Protein AF-A0A2Z6LZ55-F1 (afdb_monomer_lite)

Organism: Trifolium subterraneum (NCBI:txid3900)

Secondary structure (DSSP, 8-state):
--HHHHHHHHHHHHHHHHHHHHHHHHHHHHHHHHHHHHH-TT-HHHHHHHHHHHHHHHH--TTS-HHHHHHHHHHHHHTSS--HHHHH-SS---TT---HHHHHHHHHHHHHHHTS-HHHHHHHHHHHHHH-

Radius of gyration: 16.46 Å; chains: 1; bounding box: 49×48×28 Å

Structure (mmCIF, N/CA/C/O backbone):
data_AF-A0A2Z6LZ55-F1
#
_entry.id   AF-A0A2Z6LZ55-F1
#
loop_
_atom_site.group_PDB
_atom_site.id
_atom_site.type_symbol
_atom_site.label_atom_id
_atom_site.label_alt_id
_atom_site.label_comp_id
_atom_site.label_asym_id
_atom_site.label_entity_id
_atom_site.label_seq_id
_atom_site.pdbx_PDB_ins_code
_atom_site.Cartn_x
_atom_site.Cartn_y
_atom_site.Cartn_z
_atom_site.occupancy
_atom_site.B_iso_or_equiv
_atom_site.auth_seq_id
_atom_site.auth_comp_id
_atom_site.auth_asym_id
_atom_site.auth_atom_id
_atom_site.pdbx_PDB_model_num
ATOM 1 N N . MET A 1 1 ? -33.186 29.631 0.008 1.00 52.09 1 MET A N 1
ATOM 2 C CA . MET A 1 1 ? -32.643 28.378 -0.569 1.00 52.09 1 MET A CA 1
ATOM 3 C C . MET A 1 1 ? -31.093 28.358 -0.646 1.00 52.09 1 MET A C 1
ATOM 5 O O . MET A 1 1 ? -30.566 27.965 -1.676 1.00 52.09 1 MET A O 1
ATOM 9 N N . PRO A 1 2 ? -30.317 28.738 0.395 1.00 52.59 2 PRO A N 1
ATOM 10 C CA . PRO A 1 2 ? -28.843 28.685 0.334 1.00 52.59 2 PRO A CA 1
ATOM 11 C C . PRO A 1 2 ? -28.241 27.287 0.588 1.00 52.59 2 PRO A C 1
ATOM 13 O O . PRO A 1 2 ? -27.125 27.020 0.159 1.00 52.59 2 PRO A O 1
ATOM 16 N N . GLY A 1 3 ? -28.974 26.372 1.236 1.00 55.31 3 GLY A N 1
ATOM 17 C CA . GLY A 1 3 ? -28.455 25.039 1.580 1.00 55.31 3 GLY A CA 1
ATOM 18 C C . GLY A 1 3 ? -28.219 24.117 0.380 1.00 55.31 3 GLY A C 1
ATOM 19 O O . GLY A 1 3 ? -27.266 23.349 0.394 1.00 55.31 3 GLY A O 1
ATOM 20 N N . LEU A 1 4 ? -29.031 24.237 -0.679 1.00 55.41 4 LEU A N 1
ATOM 21 C CA . LEU A 1 4 ? -28.982 23.337 -1.839 1.00 55.41 4 LEU A CA 1
ATOM 22 C C . LEU A 1 4 ? -27.686 23.502 -2.654 1.00 55.41 4 LEU A C 1
ATOM 24 O O . LEU A 1 4 ? -27.088 22.517 -3.081 1.00 55.41 4 LEU A O 1
ATOM 28 N N . TYR A 1 5 ? -27.229 24.748 -2.818 1.00 48.84 5 TYR A N 1
ATOM 29 C CA . TYR A 1 5 ? -25.990 25.081 -3.525 1.00 48.84 5 TYR A CA 1
ATOM 30 C C . TYR A 1 5 ? -24.748 24.619 -2.763 1.00 48.84 5 TYR A C 1
ATOM 32 O O . TYR A 1 5 ? -23.808 24.131 -3.383 1.00 48.84 5 TYR A O 1
ATOM 40 N N . LEU A 1 6 ? -24.769 24.709 -1.429 1.00 49.59 6 LEU A N 1
ATOM 41 C CA . LEU A 1 6 ? -23.680 24.224 -0.585 1.00 49.59 6 LEU A CA 1
ATOM 42 C C . LEU A 1 6 ? -23.550 22.697 -0.694 1.00 49.59 6 LEU A C 1
ATOM 44 O O . LEU A 1 6 ? -22.473 22.200 -0.990 1.00 49.59 6 LEU A O 1
ATOM 48 N N . THR A 1 7 ? -24.655 21.950 -0.589 1.00 60.56 7 THR A N 1
ATOM 49 C CA . THR A 1 7 ? -24.641 20.487 -0.784 1.00 60.56 7 THR A CA 1
ATOM 50 C C . THR A 1 7 ? -24.214 20.062 -2.187 1.00 60.56 7 THR A C 1
ATOM 52 O O . THR A 1 7 ? -23.556 19.037 -2.346 1.00 60.56 7 THR A O 1
ATOM 55 N N . MET A 1 8 ? -24.568 20.835 -3.217 1.00 59.75 8 MET A N 1
ATOM 56 C CA . MET A 1 8 ? -24.164 20.544 -4.592 1.00 59.75 8 MET A CA 1
ATOM 57 C C . MET A 1 8 ? -22.664 20.791 -4.795 1.00 59.75 8 MET A C 1
ATOM 59 O O . MET A 1 8 ? -21.995 19.980 -5.430 1.00 59.75 8 MET A O 1
ATOM 63 N N . PHE A 1 9 ? -22.128 21.863 -4.207 1.00 51.78 9 PHE A N 1
ATOM 64 C CA . PHE A 1 9 ? -20.701 22.175 -4.230 1.00 51.78 9 PHE A CA 1
ATOM 65 C C . PHE A 1 9 ? -19.873 21.120 -3.482 1.00 51.78 9 PHE A C 1
ATOM 67 O O . PHE A 1 9 ? -18.942 20.572 -4.062 1.00 51.78 9 PHE A O 1
ATOM 74 N N . GLU A 1 10 ? -20.272 20.745 -2.263 1.00 58.81 10 GLU A N 1
ATOM 75 C CA . GLU A 1 10 ? -19.655 19.652 -1.489 1.00 58.81 10 GLU A CA 1
ATOM 76 C C . GLU A 1 10 ? -19.688 18.321 -2.260 1.00 58.81 10 GLU A C 1
ATOM 78 O O . GLU A 1 10 ? -18.706 17.581 -2.306 1.00 58.81 10 GLU A O 1
ATOM 83 N N . SER A 1 11 ? -20.800 18.025 -2.945 1.00 64.44 11 SER A N 1
ATOM 84 C CA . SER A 1 11 ? -20.918 16.813 -3.758 1.00 64.44 11 SER A CA 1
ATOM 85 C C . SER A 1 11 ? -19.989 16.823 -4.974 1.00 64.44 11 SER A C 1
ATOM 87 O O . SER A 1 11 ? -19.464 15.767 -5.330 1.00 64.44 11 SER A O 1
ATOM 89 N N . ILE A 1 12 ? -19.816 17.970 -5.638 1.00 62.00 12 ILE A N 1
ATOM 90 C CA . ILE A 1 12 ? -18.920 18.118 -6.795 1.00 62.00 12 ILE A CA 1
ATOM 91 C C . ILE A 1 12 ? -17.461 18.047 -6.338 1.00 62.00 12 ILE A C 1
ATOM 93 O O . ILE A 1 12 ? -16.682 17.303 -6.929 1.00 62.00 12 ILE A O 1
ATOM 97 N N . MET A 1 13 ? -17.107 18.740 -5.255 1.00 59.06 13 MET A N 1
ATOM 98 C CA . MET A 1 13 ? -15.769 18.683 -4.662 1.00 59.06 13 MET A CA 1
ATOM 99 C C . MET A 1 13 ? -15.410 17.254 -4.244 1.00 59.06 13 MET A C 1
ATOM 101 O O . MET A 1 13 ? -14.381 16.738 -4.668 1.00 59.06 13 MET A O 1
ATOM 105 N N . GLY A 1 14 ? -16.318 16.548 -3.564 1.00 58.53 14 GLY A N 1
ATOM 106 C CA . GLY A 1 14 ? -16.105 15.147 -3.202 1.00 58.53 14 GLY A CA 1
ATOM 107 C C . GLY A 1 14 ? -16.018 14.192 -4.404 1.00 58.53 14 GLY A C 1
ATOM 108 O O . GLY A 1 14 ? -15.362 13.158 -4.318 1.00 58.53 14 GLY A O 1
ATOM 109 N N . GLN A 1 15 ? -16.660 14.494 -5.543 1.00 59.06 15 GLN A N 1
ATOM 110 C CA . GLN A 1 15 ? -16.469 13.730 -6.789 1.00 59.06 15 GLN A CA 1
ATOM 111 C C . GLN A 1 15 ? -15.071 13.959 -7.379 1.00 59.06 15 GLN A C 1
ATOM 113 O O . GLN A 1 15 ? -14.430 13.007 -7.817 1.00 59.06 15 GLN A O 1
ATOM 118 N N . ILE A 1 16 ? -14.600 15.208 -7.377 1.00 59.62 16 ILE A N 1
ATOM 119 C CA . ILE A 1 16 ? -13.283 15.584 -7.902 1.00 59.62 16 ILE A CA 1
ATOM 120 C C . ILE A 1 16 ? -12.169 14.963 -7.053 1.00 59.62 16 ILE A C 1
ATOM 122 O O . ILE A 1 16 ? -11.266 14.348 -7.613 1.00 59.62 16 ILE A O 1
ATOM 126 N N . GLU A 1 17 ? -12.263 15.041 -5.725 1.00 58.09 17 GLU A N 1
ATOM 127 C CA . GLU A 1 17 ? -11.312 14.410 -4.799 1.00 58.09 17 GLU A CA 1
ATOM 128 C C . GLU A 1 17 ? -11.275 12.887 -4.976 1.00 58.09 17 GLU A C 1
ATOM 130 O O . GLU A 1 17 ? -10.201 12.295 -5.084 1.00 58.09 17 GLU A O 1
ATOM 135 N N . ARG A 1 18 ? -12.443 12.241 -5.115 1.00 58.28 18 ARG A N 1
ATOM 136 C CA . ARG A 1 18 ? -12.520 10.801 -5.411 1.00 58.28 18 ARG A CA 1
ATOM 137 C C . ARG A 1 18 ? -11.854 10.441 -6.736 1.00 58.28 18 ARG A C 1
ATOM 139 O O . ARG A 1 18 ? -11.126 9.453 -6.788 1.00 58.28 18 ARG A O 1
ATOM 146 N N . ASN A 1 19 ? -12.074 11.228 -7.787 1.00 67.25 19 ASN A N 1
ATOM 147 C CA . ASN A 1 19 ? -11.452 10.995 -9.090 1.00 67.25 19 ASN A CA 1
ATOM 148 C C . ASN A 1 19 ? -9.937 11.216 -9.040 1.00 67.25 19 ASN A C 1
ATOM 150 O O . ASN A 1 19 ? -9.188 10.428 -9.609 1.00 67.25 19 ASN A O 1
ATOM 154 N N . TYR A 1 20 ? -9.474 12.245 -8.328 1.00 65.75 20 TYR A N 1
ATOM 155 C CA . TYR A 1 20 ? -8.049 12.509 -8.149 1.00 65.75 20 TYR A CA 1
ATOM 156 C C . TYR A 1 20 ? -7.363 11.381 -7.376 1.00 65.75 20 TYR A C 1
ATOM 158 O O . TYR A 1 20 ? -6.342 10.860 -7.817 1.00 65.75 20 TYR A O 1
ATOM 166 N N . ALA A 1 21 ? -7.963 10.936 -6.274 1.00 61.91 21 ALA A N 1
ATOM 167 C CA . ALA A 1 21 ? -7.462 9.813 -5.498 1.00 61.91 21 ALA A CA 1
ATOM 168 C C . ALA A 1 21 ? -7.474 8.503 -6.288 1.00 61.91 21 ALA A C 1
ATOM 170 O O . ALA A 1 21 ? -6.516 7.740 -6.207 1.00 61.91 21 ALA A O 1
ATOM 171 N N . TYR A 1 22 ? -8.514 8.255 -7.087 1.00 65.81 22 TYR A N 1
ATOM 172 C CA . TYR A 1 22 ? -8.575 7.098 -7.976 1.00 65.81 22 TYR A CA 1
ATOM 173 C C . TYR A 1 22 ? -7.455 7.135 -9.020 1.00 65.81 22 TYR A C 1
ATOM 175 O O . TYR A 1 22 ? -6.734 6.153 -9.166 1.00 65.81 22 TYR A O 1
ATOM 183 N N . CYS A 1 23 ? -7.249 8.275 -9.687 1.00 67.88 23 CYS A N 1
ATOM 184 C CA . CYS A 1 23 ? -6.154 8.456 -10.639 1.00 67.88 23 CYS A CA 1
ATOM 185 C C . CYS A 1 23 ? -4.792 8.261 -9.968 1.00 67.88 23 CYS A C 1
ATOM 187 O O . CYS A 1 23 ? -3.971 7.512 -10.483 1.00 67.88 23 CYS A O 1
ATOM 189 N N . MET A 1 24 ? -4.560 8.879 -8.807 1.00 68.12 24 MET A N 1
ATOM 190 C CA . MET A 1 24 ? -3.321 8.706 -8.045 1.00 68.12 24 MET A CA 1
ATOM 191 C C . MET A 1 24 ? -3.110 7.237 -7.671 1.00 68.12 24 MET A C 1
ATOM 193 O O . MET A 1 24 ? -2.035 6.707 -7.921 1.00 68.12 24 MET A O 1
ATOM 197 N N . THR A 1 25 ? -4.142 6.560 -7.157 1.00 65.62 25 THR A N 1
ATOM 198 C CA . THR A 1 25 ? -4.097 5.127 -6.821 1.00 65.62 25 THR A CA 1
ATOM 199 C C . THR A 1 25 ? -3.747 4.289 -8.043 1.00 65.62 25 THR A C 1
ATOM 201 O O . THR A 1 25 ? -2.851 3.459 -7.967 1.00 65.62 25 THR A O 1
ATOM 204 N N . TYR A 1 26 ? -4.409 4.535 -9.174 1.00 68.81 26 TYR A N 1
ATOM 205 C CA . TYR A 1 26 ? -4.183 3.813 -10.421 1.00 68.81 26 TYR A CA 1
ATOM 206 C C . TYR A 1 26 ? -2.766 4.035 -10.966 1.00 68.81 26 TYR A C 1
ATOM 208 O O . TYR A 1 26 ? -2.091 3.073 -11.312 1.00 68.81 26 TYR A O 1
ATOM 216 N N . PHE A 1 27 ? -2.278 5.280 -10.996 1.00 67.25 27 PHE A N 1
ATOM 217 C CA . PHE A 1 27 ? -0.921 5.591 -11.455 1.00 67.25 27 PHE A CA 1
ATOM 218 C C . PHE A 1 27 ? 0.150 5.003 -10.539 1.00 67.25 27 PHE A C 1
ATOM 220 O O . PHE A 1 27 ? 1.121 4.432 -11.028 1.00 67.25 27 PHE A O 1
ATOM 227 N N . LEU A 1 28 ? -0.021 5.128 -9.220 1.00 70.62 28 LEU A N 1
ATOM 228 C CA . LEU A 1 28 ? 0.878 4.511 -8.249 1.00 70.62 28 LEU A CA 1
ATOM 229 C C . LEU A 1 28 ? 0.878 2.992 -8.415 1.00 70.62 28 LEU A C 1
ATOM 231 O O . LEU A 1 28 ? 1.949 2.404 -8.494 1.00 70.62 28 LEU A O 1
ATOM 235 N N . TRP A 1 29 ? -0.295 2.372 -8.528 1.00 72.12 29 TRP A N 1
ATOM 236 C CA . TRP A 1 29 ? -0.431 0.935 -8.740 1.00 72.12 29 TRP A CA 1
ATOM 237 C C . TRP A 1 29 ? 0.242 0.473 -10.036 1.00 72.12 29 TRP A C 1
ATOM 239 O O . TRP A 1 29 ? 1.035 -0.463 -9.997 1.00 72.12 29 TRP A O 1
ATOM 249 N N . GLU A 1 30 ? 0.012 1.156 -11.159 1.00 72.50 30 GLU A N 1
ATOM 250 C CA . GLU A 1 30 ? 0.601 0.781 -12.448 1.00 72.50 30 GLU A CA 1
ATOM 251 C C . GLU A 1 30 ? 2.130 0.913 -12.425 1.00 72.50 30 GLU A C 1
ATOM 253 O O . GLU A 1 30 ? 2.839 0.021 -12.886 1.00 72.50 30 GLU A O 1
ATOM 258 N N . LEU A 1 31 ? 2.656 1.990 -11.829 1.00 68.25 31 LEU A N 1
ATOM 259 C CA . LEU A 1 31 ? 4.099 2.185 -11.659 1.00 68.25 31 LEU A CA 1
ATOM 260 C C . LEU A 1 31 ? 4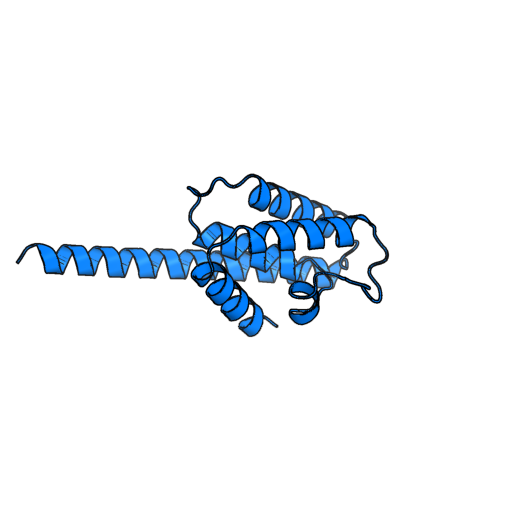.718 1.120 -10.749 1.00 68.25 31 LEU A C 1
ATOM 262 O O . LEU A 1 31 ? 5.803 0.617 -11.038 1.00 68.25 31 LEU A O 1
ATOM 266 N N . CYS A 1 32 ? 4.023 0.762 -9.669 1.00 72.06 32 CYS A N 1
ATOM 267 C CA . CYS A 1 32 ? 4.443 -0.307 -8.771 1.00 72.06 32 CYS A CA 1
ATOM 268 C C . CYS A 1 32 ? 4.478 -1.653 -9.503 1.00 72.06 32 CYS A C 1
ATOM 270 O O . CYS A 1 32 ? 5.469 -2.375 -9.412 1.00 72.06 32 CYS A O 1
ATOM 272 N N . ARG A 1 33 ? 3.437 -1.954 -10.287 1.00 72.12 33 ARG A N 1
ATOM 273 C CA . ARG A 1 33 ? 3.324 -3.187 -11.071 1.00 72.12 33 ARG A CA 1
ATOM 274 C C . ARG A 1 33 ? 4.421 -3.298 -12.126 1.00 72.12 33 ARG A C 1
ATOM 276 O O . ARG A 1 33 ? 5.038 -4.348 -12.237 1.00 72.12 33 ARG A O 1
ATOM 283 N N . LEU A 1 34 ? 4.713 -2.213 -12.845 1.00 73.00 34 LEU A N 1
ATOM 284 C CA . LEU A 1 34 ? 5.808 -2.166 -13.820 1.00 73.00 34 LEU A CA 1
ATOM 285 C C . LEU A 1 34 ? 7.177 -2.385 -13.163 1.00 73.00 34 LEU A C 1
ATOM 287 O O . LEU A 1 34 ? 8.011 -3.102 -13.709 1.00 73.00 34 LEU A O 1
ATOM 291 N N . GLY A 1 35 ? 7.411 -1.795 -11.986 1.00 67.62 35 GLY A N 1
ATOM 292 C CA . GLY A 1 35 ? 8.651 -2.008 -11.234 1.00 67.62 35 GLY A CA 1
ATOM 293 C C . GLY A 1 35 ? 8.840 -3.471 -10.824 1.00 67.62 35 GLY A C 1
ATOM 294 O O . GLY A 1 35 ? 9.923 -4.028 -10.998 1.00 67.62 35 GLY A O 1
ATOM 295 N N . VAL A 1 36 ? 7.769 -4.108 -10.347 1.00 73.62 36 VAL A N 1
ATOM 296 C CA . VAL A 1 36 ? 7.771 -5.530 -9.974 1.00 73.62 36 VAL A CA 1
ATOM 297 C C . VAL A 1 36 ? 7.946 -6.440 -11.194 1.00 73.62 36 VAL A C 1
ATOM 299 O O . VAL A 1 36 ? 8.700 -7.402 -11.107 1.00 73.62 36 VAL A O 1
ATOM 302 N N . ASP A 1 37 ? 7.307 -6.148 -12.328 1.00 73.25 37 ASP A N 1
ATOM 303 C CA . ASP A 1 37 ? 7.399 -6.976 -13.544 1.00 73.25 37 ASP A CA 1
ATOM 304 C C . ASP A 1 37 ? 8.816 -6.975 -14.149 1.00 73.25 37 ASP A C 1
ATOM 306 O O . ASP A 1 37 ? 9.297 -7.993 -14.643 1.00 73.25 37 ASP A O 1
ATOM 310 N N . VAL A 1 38 ? 9.523 -5.842 -14.058 1.00 74.50 38 VAL A N 1
ATOM 311 C CA . VAL A 1 38 ? 10.879 -5.689 -14.610 1.00 74.50 38 VAL A CA 1
ATOM 312 C C . VAL A 1 38 ? 11.969 -6.202 -13.659 1.00 74.50 38 VAL A C 1
ATOM 314 O O . VAL A 1 38 ? 12.945 -6.790 -14.125 1.00 74.50 38 VAL A O 1
ATOM 317 N N . GLY A 1 39 ? 11.843 -5.954 -12.350 1.00 70.62 39 GLY A N 1
ATOM 318 C CA . GLY A 1 39 ? 12.913 -6.205 -11.369 1.00 70.62 39 GLY A CA 1
ATOM 319 C C . GLY A 1 39 ? 12.584 -7.221 -10.271 1.00 70.62 39 GLY A C 1
ATOM 320 O O . GLY A 1 39 ? 13.486 -7.696 -9.583 1.00 70.62 39 GLY A O 1
ATOM 321 N N . GLY A 1 40 ? 11.313 -7.585 -10.104 1.00 76.19 40 GLY A N 1
ATOM 322 C CA . GLY A 1 40 ? 10.834 -8.407 -8.994 1.00 76.19 40 GLY A CA 1
ATOM 323 C C . GLY A 1 40 ? 10.672 -7.636 -7.677 1.00 76.19 40 GLY A C 1
ATOM 324 O O . GLY A 1 40 ? 11.076 -6.486 -7.528 1.00 76.19 40 GLY A O 1
ATOM 325 N N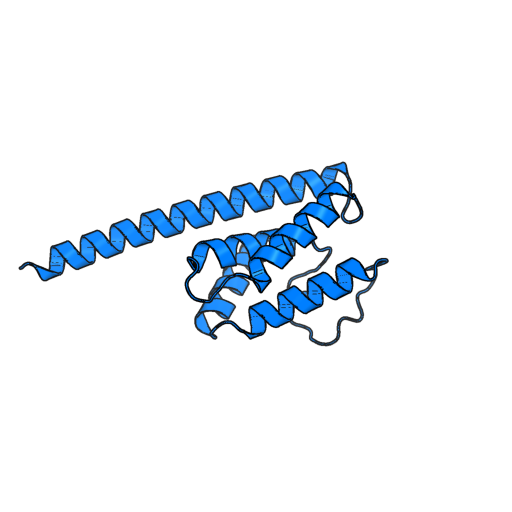 . TYR A 1 41 ? 10.072 -8.290 -6.678 1.00 76.50 41 TYR A N 1
ATOM 326 C CA . TYR A 1 41 ? 9.788 -7.697 -5.359 1.00 76.50 41 TYR A CA 1
ATOM 327 C C . TYR A 1 41 ? 11.030 -7.398 -4.501 1.00 76.50 41 TYR A C 1
ATOM 329 O O . TYR A 1 41 ? 10.940 -6.629 -3.536 1.00 76.50 41 TYR A O 1
ATOM 337 N N . GLU A 1 42 ? 12.156 -8.032 -4.837 1.00 75.75 42 GLU A N 1
ATOM 338 C CA . GLU A 1 42 ? 13.457 -7.870 -4.179 1.00 75.75 42 GLU A CA 1
ATOM 339 C C . GLU A 1 42 ? 14.362 -6.851 -4.892 1.00 75.75 42 GLU A C 1
ATOM 341 O O . GLU A 1 42 ? 15.479 -6.610 -4.438 1.00 75.75 42 GLU A O 1
ATOM 346 N N . ASP A 1 43 ? 13.903 -6.228 -5.986 1.00 83.12 43 ASP A N 1
ATOM 347 C CA . ASP A 1 43 ? 14.636 -5.123 -6.600 1.00 83.12 43 ASP A CA 1
ATOM 348 C C . ASP A 1 43 ? 14.817 -3.972 -5.599 1.00 83.12 43 ASP A C 1
ATOM 350 O O . ASP A 1 43 ? 13.888 -3.565 -4.895 1.00 83.12 43 ASP A O 1
ATOM 354 N N . GLN A 1 44 ? 16.021 -3.402 -5.560 1.00 77.00 44 GLN A N 1
ATOM 355 C CA . GLN A 1 44 ? 16.367 -2.353 -4.603 1.00 77.00 44 GLN A CA 1
ATOM 356 C C . GLN A 1 44 ? 15.518 -1.086 -4.796 1.00 77.00 44 GLN A C 1
ATOM 358 O O . GLN A 1 44 ? 15.254 -0.361 -3.832 1.00 77.00 44 GLN A O 1
ATOM 363 N N . GLY A 1 45 ? 15.101 -0.796 -6.031 1.00 76.00 45 GLY A N 1
ATOM 364 C CA . GLY A 1 45 ? 14.194 0.298 -6.360 1.00 76.00 45 GLY A CA 1
ATOM 365 C C . GLY A 1 45 ? 12.781 0.041 -5.843 1.00 76.00 45 GLY A C 1
ATOM 366 O O . GLY A 1 45 ? 12.199 0.928 -5.214 1.00 76.00 45 GLY A O 1
ATOM 367 N N . VAL A 1 46 ? 12.270 -1.175 -6.038 1.00 78.25 46 VAL A N 1
ATOM 368 C CA . VAL A 1 46 ? 10.971 -1.640 -5.518 1.00 78.25 46 VAL A CA 1
ATOM 369 C C . VAL A 1 46 ? 10.947 -1.620 -3.986 1.00 78.25 46 VAL A C 1
ATOM 371 O O . VAL A 1 46 ? 10.019 -1.067 -3.393 1.00 78.25 46 VAL A O 1
ATOM 374 N N . GLU A 1 47 ? 11.994 -2.124 -3.331 1.00 81.12 47 GLU A N 1
ATOM 375 C CA . GLU A 1 47 ? 12.146 -2.086 -1.872 1.00 81.12 47 GLU A CA 1
ATOM 376 C C . GLU A 1 47 ? 12.195 -0.645 -1.339 1.00 81.12 47 GLU A C 1
ATOM 378 O O . GLU A 1 47 ? 11.474 -0.293 -0.403 1.00 81.12 47 GLU A O 1
ATOM 383 N N . ASN A 1 48 ? 12.998 0.227 -1.957 1.00 80.31 48 ASN A N 1
ATOM 384 C CA . ASN A 1 48 ? 13.116 1.625 -1.540 1.00 80.31 48 ASN A CA 1
ATOM 385 C C . ASN A 1 48 ? 11.797 2.392 -1.730 1.00 80.31 48 ASN A C 1
ATOM 387 O O . ASN A 1 48 ? 11.432 3.225 -0.898 1.00 80.31 48 ASN A O 1
ATOM 391 N N . LEU A 1 49 ? 11.067 2.116 -2.815 1.00 81.19 49 LEU A N 1
ATOM 392 C CA . LEU A 1 49 ? 9.748 2.693 -3.054 1.00 81.19 49 LEU A CA 1
ATOM 393 C C . LEU A 1 49 ? 8.748 2.230 -1.990 1.00 81.19 49 LEU A C 1
ATOM 395 O O . LEU A 1 49 ? 8.081 3.070 -1.382 1.00 81.19 49 LEU A O 1
ATOM 399 N N . ARG A 1 50 ? 8.696 0.921 -1.718 1.00 85.62 50 ARG A N 1
ATOM 400 C CA . ARG A 1 50 ? 7.845 0.332 -0.677 1.00 85.62 50 ARG A CA 1
ATOM 401 C C . ARG A 1 50 ? 8.128 0.956 0.687 1.00 85.62 50 ARG A C 1
ATOM 403 O O . ARG A 1 50 ? 7.209 1.473 1.316 1.00 85.62 50 ARG A O 1
ATOM 410 N N . SER A 1 51 ? 9.397 1.008 1.091 1.00 82.62 51 SER A N 1
ATOM 411 C CA . SER A 1 51 ? 9.828 1.595 2.365 1.00 82.62 51 SER A CA 1
ATOM 412 C C . SER A 1 51 ? 9.431 3.073 2.496 1.00 82.62 51 SER A C 1
ATOM 414 O O . SER A 1 51 ? 8.906 3.495 3.529 1.00 82.62 51 SER A O 1
ATOM 416 N N . LYS A 1 52 ? 9.596 3.874 1.432 1.00 84.38 52 LYS A N 1
ATOM 417 C CA . LYS A 1 52 ? 9.197 5.294 1.424 1.00 84.38 52 LYS A CA 1
ATOM 418 C C . LYS A 1 52 ? 7.689 5.479 1.543 1.00 84.38 52 LYS A C 1
ATOM 420 O O . LYS A 1 52 ? 7.246 6.311 2.333 1.00 84.38 52 LYS A O 1
ATOM 425 N N . LEU A 1 53 ? 6.908 4.723 0.775 1.00 84.44 53 LEU A N 1
ATOM 426 C CA . LEU A 1 53 ? 5.446 4.789 0.808 1.00 84.44 53 LEU A CA 1
ATOM 427 C C . LEU A 1 53 ? 4.904 4.363 2.174 1.00 84.44 53 LEU A C 1
ATOM 429 O O . LEU A 1 53 ? 4.054 5.045 2.742 1.00 84.44 53 LEU A O 1
ATOM 433 N N . LEU A 1 54 ? 5.454 3.291 2.740 1.00 84.06 54 LEU A N 1
ATOM 434 C CA . LEU A 1 54 ? 5.091 2.800 4.061 1.00 84.06 54 LEU A CA 1
ATOM 435 C C . LEU A 1 54 ? 5.464 3.801 5.165 1.00 84.06 54 LEU A C 1
ATOM 437 O O . LEU A 1 54 ? 4.644 4.102 6.028 1.00 84.06 54 LEU A O 1
ATOM 441 N N . SER A 1 55 ? 6.659 4.393 5.099 1.00 84.25 55 SER A N 1
ATOM 442 C CA . SER A 1 55 ? 7.072 5.468 6.008 1.00 84.25 55 SER A CA 1
ATOM 443 C C . SER A 1 55 ? 6.125 6.668 5.925 1.00 84.25 55 SER A C 1
ATOM 445 O O . SER A 1 55 ? 5.706 7.200 6.953 1.00 84.25 55 SER A O 1
ATOM 447 N N . HIS A 1 56 ? 5.714 7.066 4.719 1.00 82.75 56 HIS A N 1
ATOM 448 C CA . HIS A 1 56 ? 4.697 8.101 4.537 1.00 82.75 56 HIS A CA 1
ATOM 449 C C . HIS A 1 56 ? 3.353 7.713 5.157 1.00 82.75 56 HIS A C 1
ATOM 451 O O . HIS A 1 56 ? 2.722 8.548 5.804 1.00 82.75 56 HIS A O 1
ATOM 457 N N . LEU A 1 57 ? 2.927 6.461 4.994 1.00 83.19 57 LEU A N 1
ATOM 458 C CA . LEU A 1 57 ? 1.673 5.948 5.535 1.00 83.19 57 LEU A CA 1
ATOM 459 C C . LEU A 1 57 ? 1.675 5.968 7.072 1.00 83.19 57 LEU A C 1
ATOM 461 O O . LEU A 1 57 ? 0.768 6.539 7.680 1.00 83.19 57 LEU A O 1
ATOM 465 N N . CYS A 1 58 ? 2.732 5.440 7.695 1.00 79.06 58 CYS A N 1
ATOM 466 C CA . CYS A 1 58 ? 2.904 5.399 9.148 1.00 79.06 58 CYS A CA 1
ATOM 467 C C . CYS A 1 58 ? 3.061 6.793 9.775 1.00 79.06 58 CYS A C 1
ATOM 469 O O . CYS A 1 58 ? 2.548 7.033 10.866 1.00 79.06 58 CYS A O 1
ATOM 471 N N . ASN A 1 59 ? 3.739 7.718 9.089 1.00 77.31 59 ASN A N 1
ATOM 472 C CA . ASN A 1 59 ? 3.941 9.090 9.564 1.00 77.31 59 ASN A CA 1
ATOM 473 C C . ASN A 1 59 ? 2.782 10.032 9.211 1.00 77.31 59 ASN A C 1
ATOM 475 O O . ASN A 1 59 ? 2.753 11.181 9.665 1.00 77.31 59 ASN A O 1
ATOM 479 N N . SER A 1 60 ? 1.825 9.585 8.395 1.00 71.44 60 SER A N 1
ATOM 480 C CA . SER A 1 60 ? 0.678 10.411 8.050 1.00 71.44 60 SER A CA 1
ATOM 481 C C . SER A 1 60 ? -0.198 10.626 9.286 1.00 71.44 60 SER A C 1
ATOM 483 O O . SER A 1 60 ? -0.725 9.702 9.905 1.00 71.44 60 SER A O 1
ATOM 485 N N . THR A 1 61 ? -0.351 11.887 9.680 1.00 59.31 61 THR A N 1
ATOM 486 C CA . THR A 1 61 ? -1.294 12.245 10.741 1.00 59.31 61 THR A CA 1
ATOM 487 C C . THR A 1 61 ? -2.723 12.043 10.233 1.00 59.31 61 THR A C 1
ATOM 489 O O . THR A 1 61 ? -2.987 12.224 9.046 1.00 59.31 61 THR A O 1
ATOM 492 N N . LYS A 1 62 ? -3.681 11.741 11.123 1.00 56.72 62 LYS A N 1
ATOM 493 C CA . LYS A 1 62 ? -5.121 11.574 10.800 1.00 56.72 62 LYS A CA 1
ATOM 494 C C . LYS A 1 62 ? -5.772 12.773 10.066 1.00 56.72 62 LYS A C 1
ATOM 496 O O . LYS A 1 62 ? -6.946 12.704 9.731 1.00 56.72 62 LYS A O 1
ATOM 501 N N . LYS A 1 63 ? -5.036 13.877 9.869 1.00 52.75 63 LYS A N 1
ATOM 502 C CA . LYS A 1 63 ? -5.431 15.074 9.111 1.00 52.75 63 LYS A CA 1
ATOM 503 C C . LYS A 1 63 ? -5.048 15.034 7.627 1.00 52.75 63 LYS A C 1
ATOM 505 O O . LYS A 1 63 ? -5.468 15.926 6.898 1.00 52.75 63 LYS A O 1
ATOM 510 N N . ALA A 1 64 ? -4.229 14.079 7.187 1.00 56.53 64 ALA A N 1
ATOM 511 C CA . ALA A 1 64 ? -3.978 13.888 5.764 1.00 56.53 64 ALA A CA 1
ATOM 512 C C . ALA A 1 64 ? -5.272 13.450 5.065 1.00 56.53 64 ALA A C 1
ATOM 514 O O . ALA A 1 64 ? -6.105 12.766 5.664 1.00 56.53 64 ALA A O 1
ATOM 515 N N . GLU A 1 65 ? -5.435 13.851 3.804 1.00 67.06 65 GLU A N 1
ATOM 516 C CA . GLU A 1 65 ? -6.572 13.453 2.981 1.00 67.06 65 GLU A CA 1
ATOM 517 C C . GLU A 1 65 ? -6.658 11.920 2.966 1.00 67.06 65 GLU A C 1
ATOM 519 O O . GLU A 1 65 ? -5.749 11.236 2.488 1.00 67.06 65 GLU A O 1
ATOM 524 N N . THR A 1 66 ? -7.729 11.369 3.544 1.00 71.62 66 THR A N 1
ATOM 525 C CA . THR A 1 66 ? -7.928 9.916 3.691 1.00 71.62 66 THR A CA 1
ATOM 526 C C . THR A 1 66 ? -7.775 9.194 2.351 1.00 71.62 66 THR A C 1
ATOM 528 O O . THR A 1 66 ? -7.260 8.079 2.292 1.00 71.62 66 THR A O 1
ATOM 531 N N . SER A 1 67 ? -8.145 9.860 1.260 1.00 72.31 67 SER A N 1
ATOM 532 C CA . SER A 1 67 ? -8.019 9.376 -0.109 1.00 72.31 67 SER A CA 1
ATOM 533 C C . SER A 1 67 ? -6.564 9.106 -0.519 1.00 72.31 67 SER A C 1
ATOM 535 O O . SER A 1 67 ? -6.278 8.079 -1.130 1.00 72.31 67 SER A O 1
ATOM 537 N N . LEU A 1 68 ? -5.624 9.976 -0.131 1.00 76.06 68 LEU A N 1
ATOM 538 C CA . LEU A 1 68 ? -4.196 9.797 -0.410 1.00 76.06 68 LEU A CA 1
ATOM 539 C C . LEU A 1 68 ? -3.609 8.638 0.403 1.00 76.06 68 LEU A C 1
ATOM 541 O O . LEU A 1 68 ? -2.826 7.850 -0.120 1.00 76.06 68 LEU A O 1
ATOM 545 N N . GLN A 1 69 ? -4.008 8.503 1.669 1.00 80.50 69 GLN A N 1
ATOM 546 C CA . GLN A 1 69 ? -3.565 7.389 2.509 1.00 80.50 69 GLN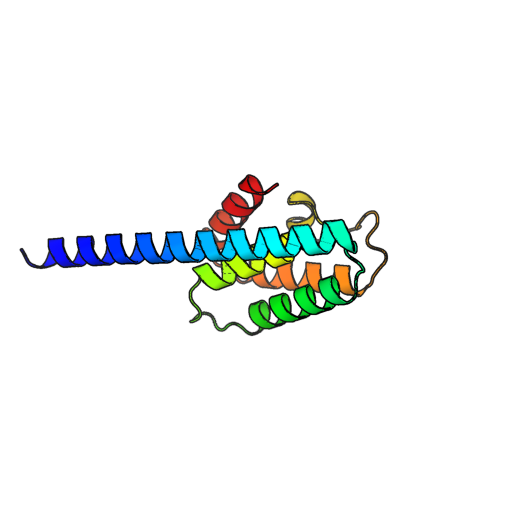 A CA 1
ATOM 547 C C . GLN A 1 69 ? -4.039 6.036 1.956 1.00 80.50 69 GLN A C 1
ATOM 549 O O . GLN A 1 69 ? -3.261 5.088 1.906 1.00 80.50 69 GLN A O 1
ATOM 554 N N . ILE A 1 70 ? -5.288 5.960 1.485 1.00 78.50 70 ILE A N 1
ATOM 555 C CA . ILE A 1 70 ? -5.844 4.763 0.837 1.00 78.50 70 ILE A CA 1
ATOM 556 C C . ILE A 1 70 ? -5.099 4.443 -0.466 1.00 78.50 70 ILE A C 1
ATOM 558 O O . ILE A 1 70 ? -4.774 3.279 -0.710 1.00 78.50 70 ILE A O 1
ATOM 562 N N . ALA A 1 71 ? -4.776 5.456 -1.276 1.00 79.69 71 ALA A N 1
ATOM 563 C CA . ALA A 1 71 ? -3.991 5.280 -2.498 1.00 79.69 71 ALA A CA 1
ATOM 564 C C . ALA A 1 71 ? -2.602 4.693 -2.202 1.00 79.69 71 ALA A C 1
ATOM 566 O O . ALA A 1 71 ? -2.176 3.730 -2.838 1.00 79.69 71 ALA A O 1
ATOM 567 N N . ILE A 1 72 ? -1.923 5.239 -1.189 1.00 83.81 72 ILE A N 1
ATOM 568 C CA . ILE A 1 72 ? -0.608 4.770 -0.743 1.00 83.81 72 ILE A CA 1
ATOM 569 C C . ILE A 1 72 ? -0.698 3.342 -0.195 1.00 83.81 72 ILE A C 1
ATOM 571 O O . ILE A 1 72 ? 0.116 2.506 -0.573 1.00 83.81 72 ILE A O 1
ATOM 575 N N . ALA A 1 73 ? -1.690 3.030 0.643 1.00 84.31 73 ALA A N 1
ATOM 576 C CA . ALA A 1 73 ? -1.882 1.682 1.180 1.00 84.31 73 ALA A CA 1
ATOM 577 C C . ALA A 1 73 ? -2.127 0.646 0.069 1.00 84.31 73 ALA A C 1
ATOM 579 O O . ALA A 1 73 ? -1.557 -0.442 0.101 1.00 84.31 73 ALA A O 1
ATOM 580 N N . THR A 1 74 ? -2.915 1.011 -0.946 1.00 82.19 74 THR A N 1
ATOM 581 C CA . THR A 1 74 ? -3.174 0.169 -2.125 1.00 82.19 74 THR A CA 1
ATOM 582 C C . THR A 1 74 ? -1.899 -0.063 -2.939 1.00 82.19 74 THR A C 1
ATOM 584 O O . THR A 1 74 ? -1.626 -1.184 -3.363 1.00 82.19 74 THR A O 1
ATOM 587 N N . ALA A 1 75 ? -1.073 0.971 -3.108 1.00 83.19 75 ALA A N 1
ATOM 588 C CA . ALA A 1 75 ? 0.213 0.859 -3.789 1.00 83.19 75 ALA A CA 1
ATOM 589 C C . ALA A 1 75 ? 1.204 -0.030 -3.020 1.00 83.19 75 ALA A C 1
ATOM 591 O O . ALA A 1 75 ? 1.826 -0.907 -3.610 1.00 83.19 75 ALA A O 1
ATOM 592 N N . VAL A 1 76 ? 1.311 0.145 -1.696 1.00 84.81 76 VAL A N 1
ATOM 593 C CA . VAL A 1 76 ? 2.157 -0.698 -0.833 1.00 84.81 76 VAL A CA 1
ATOM 594 C C . VAL A 1 76 ? 1.720 -2.160 -0.904 1.00 84.81 76 VAL A C 1
ATOM 596 O O . VAL A 1 76 ? 2.579 -3.031 -0.998 1.00 84.81 76 VAL A O 1
ATOM 599 N N . PHE A 1 77 ? 0.412 -2.433 -0.909 1.00 83.19 77 PHE A N 1
ATOM 600 C CA . PHE A 1 77 ? -0.107 -3.790 -1.087 1.00 83.19 77 PHE A CA 1
ATOM 601 C C . PHE A 1 77 ? 0.353 -4.408 -2.417 1.00 83.19 77 PHE A C 1
ATOM 603 O O . PHE A 1 77 ? 0.851 -5.526 -2.417 1.00 83.19 77 PHE A O 1
AT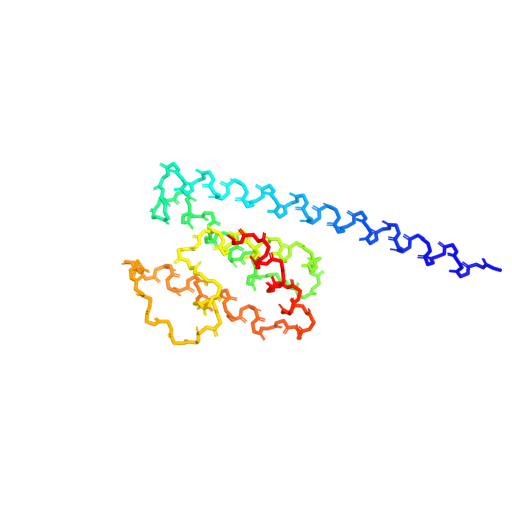OM 610 N N . GLY A 1 78 ? 0.298 -3.660 -3.525 1.00 80.06 78 GLY A N 1
ATOM 611 C CA . GLY A 1 78 ? 0.797 -4.125 -4.828 1.00 80.06 78 GLY A CA 1
ATOM 612 C C . GLY A 1 78 ? 2.319 -4.338 -4.903 1.00 80.06 78 GLY A C 1
ATOM 613 O O . GLY A 1 78 ? 2.796 -5.052 -5.781 1.00 80.06 78 GLY A O 1
ATOM 614 N N . LEU A 1 79 ? 3.086 -3.746 -3.980 1.00 81.62 79 LEU A N 1
ATOM 615 C CA . LEU A 1 79 ? 4.542 -3.917 -3.845 1.00 81.62 79 LEU A CA 1
ATOM 616 C C . LEU A 1 79 ? 4.938 -5.037 -2.872 1.00 81.62 79 LEU A C 1
ATOM 618 O O . LEU A 1 79 ? 6.130 -5.242 -2.611 1.00 81.62 79 LEU A O 1
ATOM 622 N N . LEU A 1 80 ? 3.955 -5.729 -2.302 1.00 80.00 80 LEU A N 1
ATOM 623 C CA . LEU A 1 80 ? 4.152 -6.877 -1.435 1.00 80.00 80 LEU A CA 1
ATOM 624 C C . LEU A 1 80 ? 3.700 -8.141 -2.181 1.00 80.00 80 LEU A C 1
ATOM 626 O O . LEU A 1 80 ? 2.660 -8.123 -2.836 1.00 80.00 80 LEU A O 1
ATOM 630 N N . PRO A 1 81 ? 4.429 -9.261 -2.066 1.00 76.50 81 PRO A N 1
ATOM 631 C CA . PRO A 1 81 ? 3.990 -10.554 -2.586 1.00 76.50 81 PRO A CA 1
ATOM 632 C C . PRO A 1 81 ? 2.917 -11.163 -1.658 1.00 76.50 81 PRO A C 1
ATOM 634 O O . PRO A 1 81 ? 3.099 -12.238 -1.089 1.00 76.50 81 PRO A O 1
ATOM 637 N N . LEU A 1 82 ? 1.820 -10.435 -1.435 1.00 74.69 82 LEU A N 1
ATOM 638 C CA . LEU A 1 82 ? 0.731 -10.787 -0.524 1.00 74.69 82 LEU A CA 1
ATOM 639 C C . LEU A 1 82 ? -0.592 -10.865 -1.275 1.00 74.69 82 LEU A C 1
ATOM 641 O O . LEU A 1 82 ? -0.882 -10.022 -2.115 1.00 74.69 82 LEU A O 1
ATOM 645 N N . ASN A 1 83 ? -1.429 -11.830 -0.899 1.00 77.62 83 ASN A N 1
ATOM 646 C CA . ASN A 1 83 ? -2.834 -11.836 -1.288 1.00 77.62 83 ASN A CA 1
ATOM 647 C C . ASN A 1 83 ? -3.703 -11.172 -0.202 1.00 77.62 83 ASN A C 1
ATOM 649 O O . ASN A 1 83 ? -3.267 -10.940 0.932 1.00 77.62 83 ASN A O 1
ATOM 653 N N . LEU A 1 84 ? -4.951 -10.849 -0.551 1.00 75.00 84 LEU A N 1
ATOM 654 C CA . 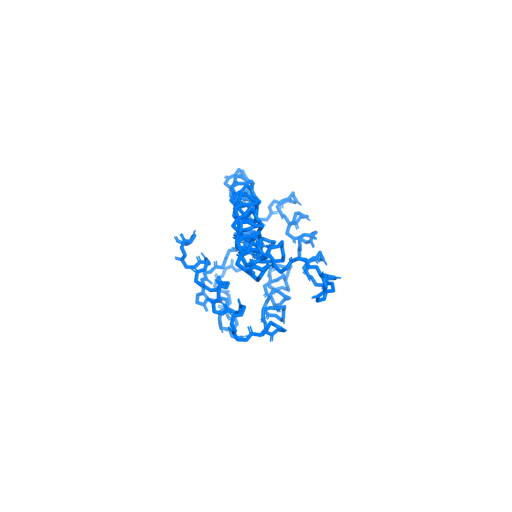LEU A 1 84 ? -5.874 -10.168 0.362 1.00 75.00 84 LEU A CA 1
ATOM 655 C C . LEU A 1 84 ? -6.146 -10.989 1.635 1.00 75.00 84 LEU A C 1
ATOM 657 O O . LEU A 1 84 ? -6.239 -10.433 2.730 1.00 75.00 84 LEU A O 1
ATOM 661 N N . GLU A 1 85 ? -6.236 -12.316 1.506 1.00 74.25 85 GLU A N 1
ATOM 662 C CA . GLU A 1 85 ? -6.432 -13.220 2.644 1.00 74.25 85 GLU A CA 1
ATOM 663 C C . GLU A 1 85 ? -5.250 -13.164 3.612 1.00 74.25 85 GLU A C 1
ATOM 665 O O . GLU A 1 85 ? -5.443 -13.016 4.821 1.00 74.25 85 GLU A O 1
ATOM 670 N N . ALA A 1 86 ? -4.029 -13.172 3.080 1.00 71.12 86 ALA A N 1
ATOM 671 C CA . ALA A 1 86 ? -2.815 -13.015 3.852 1.00 71.12 86 ALA A CA 1
ATOM 672 C C . ALA A 1 86 ? -2.779 -11.654 4.541 1.00 71.12 86 ALA A C 1
ATOM 674 O O . ALA A 1 86 ? -2.285 -11.573 5.654 1.00 71.12 86 ALA A O 1
ATOM 675 N N . LEU A 1 87 ? -3.331 -10.584 3.962 1.00 72.31 87 LEU A N 1
ATOM 676 C CA . LEU A 1 87 ? -3.398 -9.286 4.642 1.00 72.31 87 LEU A CA 1
ATOM 677 C C . LEU A 1 87 ? -4.253 -9.345 5.922 1.00 72.31 87 LEU A C 1
ATOM 679 O O . LEU A 1 87 ? -3.877 -8.747 6.932 1.00 72.31 87 LEU A O 1
ATOM 683 N N . SER A 1 88 ? -5.354 -10.103 5.885 1.00 66.62 88 SER A N 1
ATOM 684 C CA . SER A 1 88 ? -6.308 -10.255 6.995 1.00 66.62 88 SER A CA 1
ATOM 685 C C . SER A 1 88 ? -5.848 -11.208 8.105 1.00 66.62 88 SER A C 1
ATOM 687 O O . SER A 1 88 ? -6.320 -11.111 9.238 1.00 66.62 88 SER A O 1
ATOM 689 N N . GLN A 1 89 ? -4.920 -12.118 7.803 1.00 63.09 89 GLN A N 1
ATOM 690 C CA . GLN A 1 89 ? -4.388 -13.066 8.776 1.00 63.09 89 GLN A CA 1
ATOM 691 C C . GLN A 1 89 ? -3.295 -12.410 9.630 1.00 63.09 89 GLN A C 1
ATOM 693 O O . GLN A 1 89 ? -2.318 -11.862 9.122 1.00 63.09 89 GLN A O 1
ATOM 698 N N . THR A 1 90 ? -3.472 -12.468 10.952 1.00 54.72 90 THR A N 1
ATOM 699 C CA . THR A 1 90 ? -2.519 -11.940 11.947 1.00 54.72 90 THR A CA 1
ATOM 700 C C . THR A 1 90 ? -1.259 -12.803 12.054 1.00 54.72 90 THR A C 1
ATOM 702 O O . THR A 1 90 ? -0.185 -12.301 12.356 1.00 54.72 90 THR A O 1
ATOM 705 N N . GLU A 1 91 ? -1.378 -14.095 11.754 1.00 49.78 91 GLU A N 1
ATOM 706 C CA . GLU A 1 91 ? -0.294 -15.073 11.816 1.00 49.78 91 GLU A CA 1
ATOM 707 C C . GLU A 1 91 ? 0.141 -15.417 10.390 1.00 49.78 91 GLU A C 1
ATOM 709 O O . GLU A 1 91 ? -0.307 -16.405 9.804 1.00 49.78 91 GLU A O 1
ATOM 714 N N . LEU A 1 92 ? 0.990 -14.583 9.788 1.00 51.53 92 LEU A N 1
ATOM 715 C CA . LEU A 1 92 ? 1.544 -14.912 8.481 1.00 51.53 92 LEU A CA 1
ATOM 716 C C . LEU A 1 92 ? 2.682 -15.916 8.619 1.00 51.53 92 LEU A C 1
ATOM 718 O O . LEU A 1 92 ? 3.855 -15.564 8.699 1.00 51.53 92 LEU A O 1
ATOM 722 N N . SER A 1 93 ? 2.327 -17.197 8.543 1.00 45.69 93 SER A N 1
ATOM 723 C CA . SER A 1 93 ? 3.228 -18.202 7.977 1.00 45.69 93 SER A CA 1
ATOM 724 C C . SER A 1 93 ? 3.331 -17.938 6.473 1.00 45.69 93 SER A C 1
ATOM 726 O O . SER A 1 93 ? 2.726 -18.646 5.676 1.00 45.69 93 SER A O 1
ATOM 728 N N . LEU A 1 94 ? 4.011 -16.851 6.092 1.00 51.03 94 LEU A N 1
ATOM 729 C CA . LEU A 1 94 ? 4.236 -16.451 4.704 1.00 51.03 94 LEU A CA 1
ATOM 730 C C . LEU A 1 94 ? 4.893 -17.604 3.944 1.00 51.03 94 LEU A C 1
ATOM 732 O O . LEU A 1 94 ? 6.083 -17.859 4.160 1.00 51.03 94 LEU A O 1
ATOM 736 N N . PRO A 1 95 ? 4.183 -18.300 3.042 1.00 42.78 95 PRO A N 1
ATOM 737 C CA . PRO A 1 95 ? 4.844 -19.237 2.166 1.00 42.78 95 PRO A CA 1
ATOM 738 C C . PRO A 1 95 ? 5.595 -18.377 1.145 1.00 42.78 95 PRO A C 1
ATOM 740 O O . PRO A 1 95 ? 4.979 -17.734 0.304 1.00 42.78 95 PRO A O 1
ATOM 743 N N . ALA A 1 96 ? 6.925 -18.347 1.256 1.00 45.81 96 ALA A N 1
ATOM 744 C CA . ALA A 1 96 ? 7.860 -17.733 0.305 1.00 45.81 96 ALA A CA 1
ATOM 745 C C . ALA A 1 96 ? 8.125 -16.209 0.383 1.00 45.81 96 ALA A C 1
ATOM 747 O O . ALA A 1 96 ? 8.506 -15.616 -0.621 1.00 45.81 96 ALA A O 1
ATOM 748 N N . CYS A 1 97 ? 8.051 -15.566 1.557 1.00 46.09 97 CYS A N 1
ATOM 749 C CA . CYS A 1 97 ? 8.776 -14.296 1.753 1.00 46.09 97 CYS A CA 1
ATOM 750 C C . CYS A 1 97 ? 10.192 -14.578 2.269 1.00 46.09 97 CYS A C 1
ATOM 752 O O . CYS A 1 97 ? 10.391 -14.847 3.451 1.00 46.09 97 CYS A O 1
ATOM 754 N N . SER A 1 98 ? 11.179 -14.539 1.375 1.00 52.22 98 SER A N 1
ATOM 755 C CA . SER A 1 98 ? 12.602 -14.771 1.665 1.00 52.22 98 SER A CA 1
ATOM 756 C C . SER A 1 98 ? 13.254 -13.677 2.516 1.00 52.22 98 SER A C 1
ATOM 758 O O . SER A 1 98 ? 14.305 -13.929 3.106 1.00 52.22 98 SER A O 1
ATOM 760 N N . SER A 1 99 ? 12.659 -12.480 2.623 1.00 65.31 99 SER A N 1
ATOM 761 C CA . SER A 1 99 ? 13.294 -11.334 3.280 1.00 65.31 99 SER A CA 1
ATOM 762 C C . SER A 1 99 ? 12.526 -10.822 4.505 1.00 65.31 99 SER A C 1
ATOM 764 O O . SER A 1 99 ? 11.311 -10.618 4.499 1.00 65.31 99 SER A O 1
ATOM 766 N N . LYS A 1 100 ? 13.278 -10.566 5.583 1.00 71.75 100 LYS A N 1
ATOM 767 C CA . LYS A 1 100 ? 12.777 -9.981 6.837 1.00 71.75 100 LYS A CA 1
ATOM 768 C C . LYS A 1 100 ? 12.089 -8.624 6.615 1.00 71.75 100 LYS A C 1
ATOM 770 O O . LYS A 1 100 ? 11.084 -8.346 7.257 1.00 71.75 100 LYS A O 1
ATOM 775 N N . SER A 1 101 ? 12.580 -7.838 5.651 1.00 75.88 101 SER A N 1
ATOM 776 C CA . SER A 1 101 ? 11.995 -6.547 5.261 1.00 75.88 101 SER A CA 1
ATOM 777 C C . SER A 1 101 ? 10.544 -6.680 4.793 1.00 75.88 101 SER A C 1
ATOM 779 O O . SER A 1 101 ? 9.700 -5.921 5.255 1.00 75.88 101 SER A O 1
ATOM 781 N N . ILE A 1 102 ? 10.223 -7.655 3.936 1.00 77.06 102 ILE A N 1
ATOM 782 C CA . ILE A 1 102 ? 8.859 -7.811 3.405 1.00 77.06 102 ILE A CA 1
ATOM 783 C C . ILE A 1 102 ? 7.875 -8.183 4.522 1.00 77.06 102 ILE A C 1
ATOM 785 O O . ILE A 1 102 ? 6.753 -7.677 4.555 1.00 77.06 102 ILE A O 1
ATOM 789 N N . SER A 1 103 ? 8.302 -9.030 5.463 1.00 77.94 103 SER A N 1
ATOM 790 C CA . SER A 1 103 ? 7.494 -9.383 6.635 1.00 77.94 103 SER A CA 1
ATOM 791 C C . SER A 1 103 ? 7.239 -8.174 7.540 1.00 77.94 103 SER A C 1
ATOM 793 O O . SER A 1 103 ? 6.109 -7.968 7.983 1.00 77.94 103 SER A O 1
ATOM 795 N N . ASP A 1 104 ? 8.271 -7.370 7.804 1.00 82.12 104 ASP A N 1
ATOM 796 C CA . ASP A 1 104 ? 8.157 -6.165 8.631 1.00 82.12 104 ASP A CA 1
ATOM 797 C C . ASP A 1 104 ? 7.258 -5.108 7.956 1.00 82.12 104 ASP A C 1
ATOM 799 O O . ASP A 1 104 ? 6.419 -4.483 8.612 1.00 82.12 104 ASP A O 1
ATOM 803 N N . ASP A 1 105 ? 7.371 -4.948 6.635 1.00 83.56 105 ASP A N 1
ATOM 804 C CA . ASP A 1 105 ? 6.541 -4.036 5.844 1.00 83.56 105 ASP A CA 1
ATOM 805 C C . ASP A 1 105 ? 5.061 -4.456 5.854 1.00 83.56 105 ASP A C 1
ATOM 807 O O . ASP A 1 105 ? 4.170 -3.620 6.043 1.00 83.56 105 ASP A O 1
ATOM 811 N N . ALA A 1 106 ? 4.791 -5.758 5.720 1.00 83.25 106 ALA A N 1
ATOM 812 C CA . ALA A 1 106 ? 3.448 -6.327 5.799 1.00 83.25 106 ALA A CA 1
ATOM 813 C C . ALA A 1 106 ? 2.801 -6.103 7.175 1.00 83.25 106 ALA A C 1
ATOM 815 O O . ALA A 1 106 ? 1.625 -5.742 7.273 1.00 83.25 106 ALA A O 1
ATOM 816 N N . GLU A 1 107 ? 3.574 -6.288 8.245 1.00 84.56 107 GLU A N 1
ATOM 817 C CA . GLU A 1 107 ? 3.118 -6.070 9.617 1.00 84.56 107 GLU A CA 1
ATOM 818 C C . GLU A 1 107 ? 2.813 -4.593 9.901 1.00 84.56 107 GLU A C 1
ATOM 820 O O . GLU A 1 107 ? 1.796 -4.253 10.509 1.00 84.56 107 GLU A O 1
ATOM 825 N N . ASN A 1 108 ? 3.654 -3.684 9.415 1.00 84.62 108 ASN A N 1
ATOM 826 C CA . ASN A 1 108 ? 3.410 -2.247 9.520 1.00 84.62 108 ASN A CA 1
ATOM 827 C C . ASN A 1 108 ? 2.155 -1.811 8.750 1.00 84.62 108 ASN A C 1
ATOM 829 O O . ASN A 1 108 ? 1.365 -1.017 9.271 1.00 84.62 108 ASN A O 1
ATOM 833 N N . LEU A 1 109 ? 1.929 -2.361 7.553 1.00 85.69 109 LEU A N 1
ATOM 834 C CA . LEU A 1 109 ? 0.705 -2.118 6.790 1.00 85.69 109 LEU A CA 1
ATOM 835 C C . LEU A 1 109 ? -0.533 -2.602 7.563 1.00 85.69 109 LEU A C 1
ATOM 837 O O . LEU A 1 109 ? -1.497 -1.850 7.703 1.00 85.69 109 LEU A O 1
ATOM 841 N N . ARG A 1 110 ? -0.492 -3.806 8.149 1.00 85.56 110 ARG A N 1
ATOM 842 C CA . ARG A 1 110 ? -1.569 -4.335 9.008 1.00 85.56 110 ARG A CA 1
ATOM 843 C C . ARG A 1 110 ? -1.870 -3.444 10.205 1.00 85.56 110 ARG A C 1
ATOM 845 O O . ARG A 1 110 ? -3.037 -3.148 10.476 1.00 85.56 110 ARG A O 1
ATOM 852 N N . LYS A 1 111 ? -0.834 -2.999 10.918 1.00 85.81 111 LYS A N 1
ATOM 853 C CA . LYS A 1 111 ? -0.976 -2.080 12.059 1.00 85.81 111 LYS A CA 1
ATOM 854 C C . LYS A 1 111 ? -1.642 -0.779 11.642 1.00 85.81 111 LYS A C 1
ATOM 856 O O . LYS A 1 111 ? -2.518 -0.288 12.353 1.00 85.81 111 LYS A O 1
ATOM 861 N N . TRP A 1 112 ? -1.265 -0.244 10.483 1.00 86.75 112 TRP A N 1
ATOM 862 C CA . TRP A 1 112 ? -1.890 0.957 9.949 1.00 86.75 112 TRP A CA 1
ATOM 863 C C . TRP A 1 112 ? -3.374 0.735 9.625 1.00 86.75 112 TRP A C 1
ATOM 865 O O . TRP A 1 112 ? -4.211 1.515 10.079 1.00 86.75 112 TRP A O 1
ATOM 875 N N . ILE A 1 113 ? -3.718 -0.364 8.939 1.00 84.00 113 ILE A N 1
ATOM 876 C CA . ILE A 1 113 ? -5.113 -0.726 8.621 1.00 84.00 113 ILE A CA 1
ATOM 877 C C . ILE A 1 113 ? -5.939 -0.894 9.901 1.00 84.00 113 ILE A C 1
ATOM 879 O O . ILE A 1 113 ? -7.053 -0.386 9.990 1.00 84.00 113 ILE A O 1
ATOM 883 N N . SER A 1 114 ? -5.375 -1.541 10.921 1.00 84.25 114 SER A N 1
ATOM 884 C CA . SER A 1 114 ? -6.027 -1.749 12.222 1.00 84.25 114 SER A CA 1
ATOM 885 C C . SER A 1 114 ? -6.293 -0.436 12.967 1.00 84.25 114 SER A C 1
ATOM 887 O O . SER A 1 114 ? -7.202 -0.359 13.790 1.00 84.25 114 SER A O 1
ATOM 889 N N . GLY A 1 115 ? -5.515 0.611 12.675 1.00 83.25 115 GLY A N 1
ATOM 890 C CA . GLY A 1 115 ? -5.709 1.960 13.205 1.00 83.25 115 GLY A CA 1
ATOM 891 C C . GLY A 1 115 ? -6.828 2.760 12.527 1.00 83.25 115 GLY A C 1
ATOM 892 O O . GLY A 1 115 ? -7.177 3.840 13.019 1.00 83.25 115 GLY A O 1
ATOM 893 N N . LEU A 1 116 ? -7.383 2.267 11.413 1.00 80.94 116 LEU A N 1
ATOM 894 C CA . LEU A 1 116 ? -8.493 2.895 10.695 1.00 80.94 116 LEU A CA 1
ATOM 895 C C . LEU A 1 116 ? -9.843 2.602 11.356 1.00 80.94 116 LEU A C 1
ATOM 897 O O . LEU A 1 116 ? -10.026 1.571 11.999 1.00 80.94 116 LEU A O 1
ATOM 901 N N . GLY A 1 117 ? -10.825 3.480 11.137 1.00 83.00 117 GLY A N 1
ATOM 902 C CA . GLY A 1 117 ? -12.213 3.184 11.500 1.00 83.00 117 GLY A CA 1
ATOM 903 C C . GLY A 1 117 ? -12.818 2.086 10.615 1.00 83.00 117 GLY A C 1
ATOM 904 O O . GLY A 1 117 ? -12.429 1.936 9.459 1.00 83.00 117 GLY A O 1
ATOM 905 N N . GLU A 1 118 ? -13.820 1.365 11.123 1.00 82.62 118 GLU A N 1
ATOM 906 C CA . GLU A 1 118 ? -14.476 0.237 10.432 1.00 82.62 118 GLU A CA 1
ATOM 907 C C . GLU A 1 118 ? -14.931 0.584 9.001 1.00 82.62 118 GLU A C 1
ATOM 909 O O . GLU A 1 118 ? -14.703 -0.171 8.058 1.00 82.62 118 GLU A O 1
ATOM 914 N N . HIS A 1 119 ? -15.507 1.773 8.804 1.00 78.62 119 HIS A N 1
ATOM 915 C CA . HIS A 1 119 ? -15.931 2.229 7.479 1.00 78.62 119 HIS A CA 1
ATOM 916 C C . HIS A 1 119 ? -14.758 2.382 6.493 1.00 78.62 119 HIS A C 1
ATOM 918 O O . HIS A 1 119 ? -14.875 2.012 5.327 1.00 78.62 119 HIS A O 1
ATOM 924 N N . GLN A 1 120 ? -13.619 2.899 6.962 1.00 79.00 120 GLN A N 1
ATOM 925 C CA . GLN A 1 120 ? -12.418 3.085 6.144 1.00 79.00 120 GLN A CA 1
ATOM 926 C C . GLN A 1 120 ? -11.755 1.745 5.816 1.00 79.00 120 GLN A C 1
ATOM 928 O O . GLN A 1 120 ? -11.314 1.551 4.686 1.00 79.00 120 GLN A O 1
ATOM 933 N N . GLN A 1 121 ? -11.734 0.809 6.771 1.00 83.81 121 GLN A N 1
ATOM 934 C CA . GLN A 1 121 ? -11.250 -0.552 6.533 1.00 83.81 121 GLN A CA 1
ATOM 935 C C . GLN A 1 121 ? -12.090 -1.245 5.455 1.00 83.81 121 GLN A C 1
ATOM 937 O O . GLN A 1 121 ? -11.542 -1.741 4.474 1.00 83.81 121 GLN A O 1
ATOM 942 N N . ASN A 1 122 ? -13.421 -1.206 5.581 1.00 83.06 122 ASN A N 1
ATOM 943 C CA . ASN A 1 122 ? -14.334 -1.793 4.598 1.00 83.06 122 ASN A CA 1
ATOM 944 C C . ASN A 1 122 ? -14.154 -1.187 3.200 1.00 83.06 122 ASN A C 1
ATOM 946 O O . ASN A 1 122 ? -14.157 -1.913 2.206 1.00 83.06 122 ASN A O 1
ATOM 950 N N . LEU A 1 123 ? -13.963 0.134 3.118 1.00 81.31 123 LEU A N 1
ATOM 951 C CA . LEU A 1 123 ? -13.689 0.812 1.854 1.00 81.31 123 LEU A CA 1
ATOM 952 C C . LEU A 1 123 ? -12.359 0.353 1.240 1.00 81.31 123 LEU A C 1
ATOM 954 O O . LEU A 1 123 ? -12.321 0.044 0.051 1.00 81.31 123 LEU A O 1
ATOM 958 N N . LEU A 1 124 ? -11.292 0.272 2.037 1.00 82.50 124 LEU A N 1
ATOM 959 C CA . LEU A 1 124 ? -9.983 -0.192 1.579 1.00 82.50 124 LEU A CA 1
ATOM 960 C C . LEU A 1 124 ? -10.054 -1.632 1.059 1.00 82.50 124 LEU A C 1
ATOM 962 O O . LEU A 1 124 ? -9.634 -1.887 -0.064 1.00 82.50 124 LEU A O 1
ATOM 966 N N . TYR A 1 125 ? -10.644 -2.560 1.818 1.00 83.12 125 TYR A N 1
ATOM 967 C CA . TYR A 1 125 ? -10.804 -3.949 1.376 1.00 83.12 125 TYR A CA 1
ATOM 968 C C . TYR A 1 125 ? -11.654 -4.064 0.104 1.00 83.12 125 TYR A C 1
ATOM 970 O O . TYR A 1 125 ? -11.353 -4.880 -0.766 1.00 83.12 125 TYR A O 1
ATOM 978 N N . ALA A 1 126 ? -12.687 -3.229 -0.047 1.00 81.56 126 ALA A N 1
ATOM 979 C CA . ALA A 1 126 ? -13.488 -3.184 -1.267 1.00 81.56 126 ALA A CA 1
ATOM 980 C C . ALA A 1 126 ? -12.697 -2.672 -2.484 1.00 81.56 126 ALA A C 1
ATOM 982 O O . ALA A 1 126 ? -12.946 -3.134 -3.597 1.00 81.56 126 ALA A O 1
ATOM 983 N N . ILE A 1 127 ? -11.762 -1.736 -2.283 1.00 78.75 127 ILE A N 1
ATOM 984 C CA . ILE A 1 127 ? -10.848 -1.256 -3.329 1.00 78.75 127 ILE A CA 1
ATOM 985 C C . ILE A 1 127 ? -9.848 -2.354 -3.690 1.00 78.75 127 ILE A C 1
ATOM 987 O O . ILE A 1 127 ? -9.762 -2.714 -4.860 1.00 78.75 127 ILE A O 1
ATOM 991 N N . LEU A 1 128 ? -9.171 -2.935 -2.694 1.00 78.62 128 LEU A N 1
ATOM 992 C CA . LEU A 1 128 ? -8.164 -3.981 -2.895 1.00 78.62 128 LEU A CA 1
ATOM 993 C C . LEU A 1 128 ? -8.738 -5.198 -3.630 1.00 78.62 128 LEU A C 1
ATOM 995 O O . LEU A 1 128 ? -8.125 -5.704 -4.563 1.00 78.62 128 LEU A O 1
ATOM 999 N N . ARG A 1 129 ? -9.962 -5.613 -3.284 1.00 76.94 129 ARG A N 1
ATOM 1000 C CA . ARG A 1 129 ? -10.666 -6.717 -3.953 1.00 76.94 129 ARG A CA 1
ATOM 1001 C C . ARG A 1 129 ? -11.000 -6.442 -5.427 1.00 76.94 129 ARG A C 1
ATOM 1003 O O . ARG A 1 129 ? -11.288 -7.378 -6.161 1.00 76.94 129 ARG A O 1
ATOM 1010 N N . ARG A 1 130 ? -11.043 -5.179 -5.865 1.00 67.62 130 ARG A N 1
ATOM 1011 C CA . ARG A 1 130 ? -11.245 -4.834 -7.286 1.00 67.62 130 ARG A CA 1
ATOM 1012 C C . ARG A 1 130 ? -9.944 -4.809 -8.086 1.00 67.62 130 ARG A C 1
ATOM 1014 O O . ARG A 1 130 ? -10.017 -4.725 -9.308 1.00 67.62 130 ARG A O 1
ATOM 1021 N N . THR A 1 131 ? -8.804 -4.776 -7.405 1.00 59.44 131 THR A N 1
ATOM 1022 C CA . THR A 1 131 ? -7.470 -4.658 -8.011 1.00 59.44 131 THR A CA 1
ATOM 1023 C C . THR A 1 131 ? -6.673 -5.964 -8.014 1.00 59.44 131 THR A C 1
ATOM 1025 O O . THR A 1 131 ? -5.638 -6.001 -8.673 1.00 59.44 131 THR A O 1
ATOM 1028 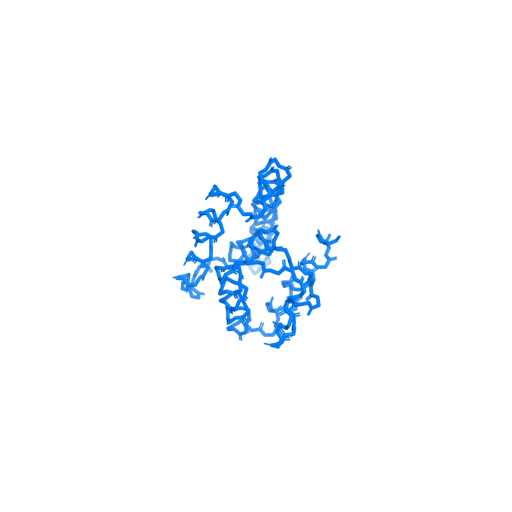N N . ASP A 1 132 ? -7.143 -6.981 -7.286 1.00 51.84 132 ASP A N 1
ATOM 1029 C CA . ASP A 1 132 ? -6.706 -8.388 -7.355 1.00 51.84 132 ASP A CA 1
ATOM 1030 C C . ASP A 1 132 ? -7.408 -9.095 -8.532 1.00 51.84 132 ASP A C 1
ATOM 1032 O O . ASP A 1 132 ? -6.735 -9.813 -9.304 1.00 51.84 132 ASP A O 1
#

Foldseek 3Di:
DVVVVVVVVVVVVVVVLLVVLVVLLVVLLVVLLVCCVVQNLPPPVLLVLLVVLLVCLLPDDPPPDLSNSLSSLSSNVSSAPDDLVCLVDPDPPPPDPPDPSSVVSSVSSSVSLVVDDPVSNVVSSVVNVVVD

Sequence (132 aa):
MPGLYLTMFESIMGQIERNYAYCMTYFLWELCRLGVDVGGYEDQGVENLRSKLLSHLCNSTKKAETSLQIAIATAVFGLLPLNLEALSQTELSLPACSSKSISDDAENLRKWISGLGEHQQNLLYAILRRTD

pLDDT: mean 71.56, std 11.56, range [42.78, 86.75]